Protein AF-A0A963RD62-F1 (afdb_monomer)

pLDDT: mean 92.15, std 9.02, range [56.28, 98.12]

Structure (mmCIF, N/CA/C/O backbone):
data_AF-A0A963RD62-F1
#
_entry.id   AF-A0A963RD62-F1
#
loop_
_atom_site.group_PDB
_atom_site.id
_atom_site.type_symbol
_atom_site.label_atom_id
_atom_site.label_alt_id
_atom_site.label_comp_id
_atom_site.label_asym_id
_atom_site.label_entity_id
_atom_site.label_seq_id
_atom_site.pdbx_PDB_ins_code
_atom_site.Cartn_x
_atom_site.Cartn_y
_atom_site.Cartn_z
_atom_site.occupancy
_atom_site.B_iso_or_equiv
_atom_site.auth_seq_id
_atom_site.auth_comp_id
_atom_site.auth_asym_id
_atom_site.auth_atom_id
_atom_site.pdbx_PDB_model_num
ATOM 1 N N . GLY A 1 1 ? 11.628 -5.622 -15.674 1.00 58.91 1 GLY A N 1
ATOM 2 C CA . GLY A 1 1 ? 10.593 -4.599 -15.480 1.00 58.91 1 GLY A CA 1
ATOM 3 C C . GLY A 1 1 ? 9.278 -5.286 -15.220 1.00 58.91 1 GLY A C 1
ATOM 4 O O . GLY A 1 1 ? 8.462 -5.356 -16.129 1.00 58.91 1 GLY A O 1
ATOM 5 N N . GLY A 1 2 ? 9.133 -5.874 -14.036 1.00 78.56 2 GLY A N 1
ATOM 6 C CA . GLY A 1 2 ? 7.897 -6.464 -13.536 1.00 78.56 2 GLY A CA 1
ATOM 7 C C . GLY A 1 2 ? 6.989 -5.420 -12.879 1.00 78.56 2 GLY A C 1
ATOM 8 O O . GLY A 1 2 ? 7.327 -4.236 -12.861 1.00 78.56 2 GLY A O 1
ATOM 9 N N . PRO A 1 3 ? 5.831 -5.848 -12.353 1.00 90.38 3 PRO A N 1
ATOM 10 C CA . PRO A 1 3 ? 4.849 -4.948 -11.750 1.00 90.38 3 PRO A CA 1
ATOM 11 C C . PRO A 1 3 ? 5.273 -4.399 -10.374 1.00 90.38 3 PRO A C 1
ATOM 13 O O . PRO A 1 3 ? 4.646 -3.465 -9.886 1.00 90.38 3 PRO A O 1
ATOM 16 N N . PHE A 1 4 ? 6.334 -4.950 -9.770 1.00 96.06 4 PHE A N 1
ATOM 17 C CA . PHE A 1 4 ? 6.831 -4.622 -8.427 1.00 96.06 4 PHE A CA 1
ATOM 18 C C . PHE A 1 4 ? 8.194 -3.921 -8.452 1.00 96.06 4 PHE A C 1
ATOM 20 O O . PHE A 1 4 ? 8.882 -3.908 -9.477 1.00 96.06 4 PHE A O 1
ATOM 27 N N . LEU A 1 5 ? 8.618 -3.369 -7.307 1.00 95.44 5 LEU A N 1
ATOM 28 C CA . LEU A 1 5 ? 9.827 -2.537 -7.211 1.00 95.44 5 LEU A CA 1
ATOM 29 C C . LEU A 1 5 ? 11.117 -3.265 -7.624 1.00 95.44 5 LEU A C 1
ATOM 31 O O . LEU A 1 5 ? 12.031 -2.637 -8.159 1.00 95.44 5 LEU A O 1
ATOM 35 N N . PHE A 1 6 ? 11.180 -4.580 -7.404 1.00 95.69 6 PHE A N 1
ATOM 36 C CA . PHE A 1 6 ? 12.326 -5.432 -7.738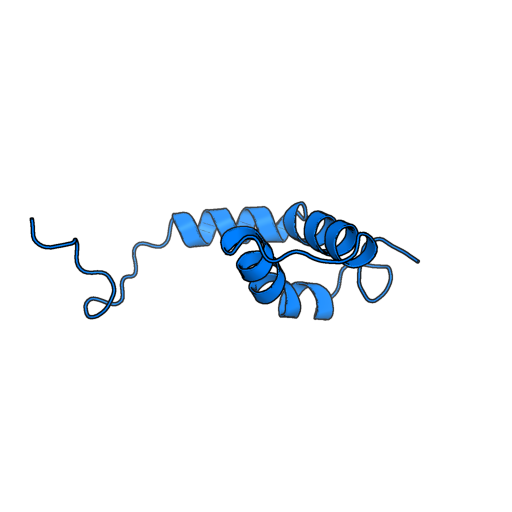 1.00 95.69 6 PHE A CA 1
ATOM 37 C C . PHE A 1 6 ? 11.920 -6.628 -8.610 1.00 95.69 6 PHE A C 1
ATOM 39 O O . PHE A 1 6 ? 12.394 -7.746 -8.417 1.00 95.69 6 PHE A O 1
ATOM 46 N N . ASP A 1 7 ? 11.041 -6.374 -9.583 1.00 91.94 7 ASP A N 1
ATOM 47 C CA . ASP A 1 7 ? 10.429 -7.337 -10.508 1.00 91.94 7 ASP A CA 1
ATOM 48 C C . ASP A 1 7 ? 9.466 -8.336 -9.844 1.00 91.94 7 ASP A C 1
ATOM 50 O O . ASP A 1 7 ? 8.300 -8.395 -10.235 1.00 91.94 7 ASP A O 1
ATOM 54 N N . ALA A 1 8 ? 9.928 -9.098 -8.851 1.00 94.81 8 ALA A N 1
ATOM 55 C CA . ALA A 1 8 ? 9.100 -9.988 -8.039 1.00 94.81 8 ALA A CA 1
ATOM 56 C C . ALA A 1 8 ? 8.614 -9.280 -6.766 1.00 94.81 8 ALA A C 1
ATOM 58 O O . ALA A 1 8 ? 9.313 -8.421 -6.229 1.00 94.81 8 ALA A O 1
ATOM 59 N N . PHE A 1 9 ? 7.439 -9.679 -6.270 1.00 95.94 9 PHE A N 1
ATOM 60 C CA . PHE A 1 9 ? 6.909 -9.177 -5.003 1.00 95.94 9 PHE A CA 1
ATOM 61 C C . PHE A 1 9 ? 7.864 -9.521 -3.857 1.00 95.94 9 PHE A C 1
ATOM 63 O O . PHE A 1 9 ? 8.321 -10.662 -3.732 1.00 95.94 9 PHE A O 1
ATOM 70 N N . CYS A 1 10 ? 8.189 -8.535 -3.028 1.00 96.69 10 CYS A N 1
ATOM 71 C CA . CYS A 1 10 ? 9.166 -8.682 -1.961 1.00 96.69 10 CYS A CA 1
ATOM 72 C C . CYS A 1 10 ? 8.867 -7.774 -0.761 1.00 96.69 10 CYS A C 1
ATOM 74 O O . CYS A 1 10 ? 7.904 -7.011 -0.728 1.00 96.69 10 CYS A O 1
ATOM 76 N N . ALA A 1 11 ? 9.744 -7.829 0.245 1.00 97.38 11 ALA A N 1
ATOM 77 C CA . ALA A 1 11 ? 9.615 -7.042 1.470 1.00 97.38 11 ALA A CA 1
ATOM 78 C C . ALA A 1 11 ? 9.520 -5.523 1.232 1.00 97.38 11 ALA A C 1
ATOM 80 O O . ALA A 1 11 ? 8.909 -4.822 2.036 1.00 97.38 11 ALA A O 1
ATOM 81 N N . ALA A 1 12 ? 10.097 -5.007 0.140 1.00 97.81 12 ALA A N 1
ATOM 82 C CA . ALA A 1 12 ? 9.980 -3.593 -0.203 1.00 97.81 12 ALA A CA 1
ATOM 83 C C . ALA A 1 12 ? 8.530 -3.203 -0.531 1.00 97.81 12 ALA A C 1
ATOM 85 O O . ALA A 1 12 ? 8.067 -2.158 -0.079 1.00 97.81 12 ALA A O 1
ATOM 86 N N . ASP A 1 13 ? 7.806 -4.053 -1.258 1.00 98.12 13 ASP A N 1
ATOM 87 C CA . ASP A 1 13 ? 6.412 -3.813 -1.634 1.00 98.12 13 ASP A CA 1
ATOM 88 C C . ASP A 1 13 ? 5.499 -3.893 -0.399 1.00 98.12 13 ASP A C 1
ATOM 90 O O . ASP A 1 13 ? 4.649 -3.027 -0.200 1.00 98.12 13 ASP A O 1
ATOM 94 N N . ILE A 1 14 ? 5.762 -4.852 0.502 1.00 97.56 14 ILE A N 1
ATOM 95 C CA . ILE A 1 14 ? 5.077 -4.977 1.804 1.00 97.56 14 ILE A CA 1
ATOM 96 C C . ILE A 1 14 ? 5.272 -3.711 2.643 1.00 97.56 14 ILE A C 1
ATOM 98 O O . ILE A 1 14 ? 4.312 -3.151 3.168 1.00 97.56 14 ILE A O 1
ATOM 102 N N . PHE A 1 15 ? 6.510 -3.219 2.741 1.00 97.75 15 PHE A N 1
ATOM 103 C CA . PHE A 1 15 ? 6.812 -1.991 3.477 1.00 97.75 15 PHE A CA 1
ATOM 104 C C . PHE A 1 15 ? 6.081 -0.771 2.894 1.00 97.75 15 PHE A C 1
ATOM 106 O O . PHE A 1 15 ? 5.692 0.133 3.635 1.00 97.75 15 PHE A O 1
ATOM 113 N N . TYR A 1 16 ? 5.873 -0.743 1.574 1.00 97.38 16 TYR A N 1
ATOM 114 C CA . TYR A 1 16 ? 5.179 0.343 0.884 1.00 97.38 16 TYR A CA 1
ATOM 115 C C . TYR A 1 16 ? 3.655 0.185 0.814 1.00 97.38 16 TYR A C 1
ATOM 117 O O . TYR A 1 16 ? 2.985 1.174 0.509 1.00 97.38 16 TYR A O 1
ATOM 125 N N . ALA A 1 17 ? 3.079 -0.975 1.137 1.00 97.81 17 ALA A N 1
ATOM 126 C CA . ALA A 1 17 ? 1.630 -1.191 1.108 1.00 97.81 17 ALA A CA 1
ATOM 127 C C . ALA A 1 17 ? 0.824 -0.136 1.910 1.00 97.81 17 ALA A C 1
ATOM 129 O O . ALA A 1 17 ? -0.143 0.409 1.370 1.00 97.81 17 ALA A O 1
ATOM 130 N N . PRO A 1 18 ? 1.248 0.303 3.118 1.00 97.31 18 PRO A N 1
ATOM 131 C CA . PRO A 1 18 ? 0.574 1.391 3.837 1.00 97.31 18 PRO A CA 1
ATOM 132 C C . PRO A 1 18 ? 0.728 2.780 3.191 1.00 97.31 18 PRO A C 1
ATOM 134 O O . PRO A 1 18 ? 0.014 3.721 3.541 1.00 97.31 18 PRO A O 1
ATOM 137 N N . VAL A 1 19 ? 1.711 2.977 2.310 1.00 97.31 19 VAL A N 1
ATOM 138 C CA . VAL A 1 19 ? 1.849 4.216 1.525 1.00 97.31 19 VAL A CA 1
ATOM 139 C C . VAL A 1 19 ? 0.885 4.167 0.346 1.00 97.31 19 VAL A C 1
ATOM 141 O O . VAL A 1 19 ? 0.151 5.128 0.126 1.00 97.31 19 VAL A O 1
ATOM 144 N N . VAL A 1 20 ? 0.832 3.030 -0.355 1.00 97.38 20 VAL A N 1
ATOM 145 C CA . VAL A 1 20 ? -0.129 2.773 -1.437 1.00 97.38 20 VAL A CA 1
ATOM 146 C C . VAL A 1 20 ? -1.560 3.008 -0.950 1.00 97.38 20 VAL A C 1
ATOM 148 O O . VAL A 1 20 ? -2.292 3.767 -1.586 1.00 97.38 20 VAL A O 1
ATOM 151 N N . SER A 1 21 ? -1.932 2.453 0.212 1.00 96.94 21 SER A N 1
ATOM 152 C CA . SER A 1 21 ? -3.279 2.620 0.771 1.00 96.94 21 SER A CA 1
ATOM 153 C C . SER A 1 21 ? -3.652 4.091 0.976 1.00 96.94 21 SER A C 1
ATOM 155 O O . SER A 1 21 ? -4.727 4.504 0.557 1.00 96.94 21 SER A O 1
ATOM 157 N N . ARG A 1 22 ? -2.750 4.920 1.521 1.00 97.12 22 ARG A N 1
ATOM 158 C CA . ARG A 1 22 ? -2.989 6.364 1.721 1.00 97.12 22 ARG A CA 1
ATOM 159 C C . ARG A 1 22 ? -3.149 7.129 0.415 1.00 97.12 22 ARG A C 1
ATOM 161 O O . ARG A 1 22 ? -3.979 8.027 0.331 1.00 97.12 22 ARG A O 1
ATOM 168 N N . PHE A 1 23 ? -2.356 6.804 -0.602 1.00 97.19 23 PHE A N 1
ATOM 169 C CA . PHE A 1 23 ? -2.491 7.461 -1.902 1.00 97.19 23 PHE A CA 1
ATOM 170 C C . PHE A 1 23 ? -3.843 7.143 -2.550 1.00 97.19 23 PHE A C 1
ATOM 172 O O . PHE A 1 23 ? -4.458 8.041 -3.126 1.00 97.19 23 PHE A O 1
ATOM 179 N N . LEU A 1 24 ? -4.322 5.902 -2.407 1.00 94.56 24 LEU A N 1
ATOM 180 C CA . LEU A 1 24 ? -5.640 5.485 -2.886 1.00 94.56 24 LEU A CA 1
ATOM 181 C C . LEU A 1 24 ? -6.773 6.148 -2.094 1.00 94.56 24 LEU A C 1
ATOM 183 O O . LEU A 1 24 ? -7.663 6.745 -2.696 1.00 94.56 24 LEU A O 1
ATOM 187 N N . THR A 1 25 ? -6.734 6.101 -0.760 1.00 94.06 25 THR A N 1
ATOM 188 C CA . THR A 1 25 ? -7.818 6.627 0.087 1.00 94.06 25 THR A CA 1
ATOM 189 C C . THR A 1 25 ? -7.902 8.151 0.071 1.00 94.06 25 THR A C 1
ATOM 191 O O . THR A 1 25 ? -8.998 8.700 0.157 1.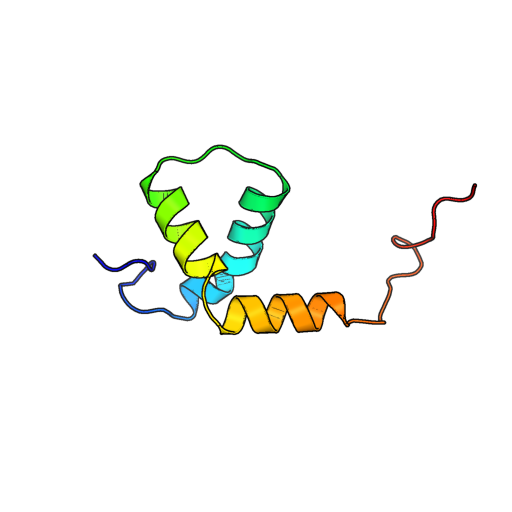00 94.06 25 THR A O 1
ATOM 194 N N . TYR A 1 26 ? -6.777 8.853 -0.083 1.00 96.38 26 TYR A N 1
ATOM 195 C CA . TYR A 1 26 ? -6.757 10.318 -0.169 1.00 96.38 26 TYR A CA 1
ATOM 196 C C . TYR A 1 26 ? -6.902 10.846 -1.604 1.00 96.38 26 TYR A C 1
ATOM 198 O O . TYR A 1 26 ? -6.987 12.058 -1.796 1.00 96.38 26 TYR A O 1
ATOM 206 N N . GLY A 1 27 ? -6.926 9.969 -2.615 1.00 94.19 27 GLY A N 1
ATOM 207 C CA . GLY A 1 27 ? -7.091 10.357 -4.018 1.00 94.19 27 GLY A CA 1
ATOM 208 C C . GLY A 1 27 ? -5.929 11.191 -4.569 1.00 94.19 27 GLY A C 1
ATOM 209 O O . GLY A 1 27 ? -6.146 12.114 -5.357 1.00 94.19 27 GLY A O 1
ATOM 210 N N . ILE A 1 28 ? -4.696 10.904 -4.142 1.00 95.88 28 ILE A N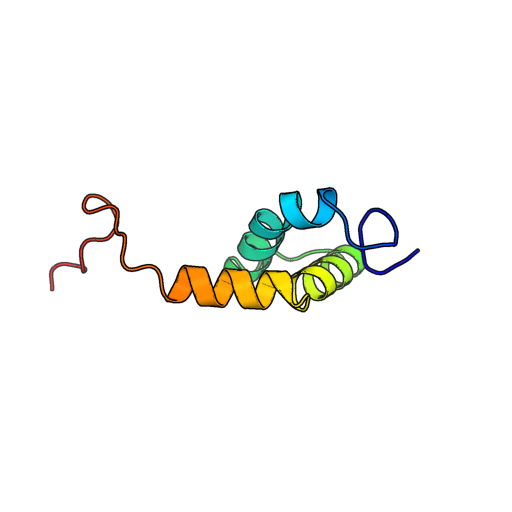 1
ATOM 211 C CA . ILE A 1 28 ? -3.513 11.665 -4.561 1.00 95.88 28 ILE A CA 1
ATOM 212 C C . ILE A 1 28 ? -3.152 11.299 -6.011 1.00 95.88 28 ILE A C 1
ATOM 214 O O . ILE A 1 28 ? -2.903 10.126 -6.294 1.00 95.88 28 ILE A O 1
ATOM 218 N N . PRO A 1 29 ? -3.081 12.269 -6.944 1.00 95.50 29 PRO A N 1
ATOM 219 C CA . PRO A 1 29 ? -2.737 11.981 -8.330 1.00 95.50 29 PRO A CA 1
ATOM 220 C C . PRO A 1 29 ? -1.271 11.556 -8.457 1.00 95.50 29 PRO A C 1
ATOM 222 O O . PRO A 1 29 ? -0.372 12.172 -7.881 1.00 95.50 29 PRO A O 1
ATOM 225 N N . VAL A 1 30 ? -1.026 10.525 -9.266 1.00 96.56 30 VAL A N 1
ATOM 226 C CA . VAL A 1 30 ? 0.306 9.959 -9.508 1.00 96.56 30 VAL A CA 1
ATOM 227 C C . VAL A 1 30 ? 0.554 9.735 -11.001 1.00 96.56 30 VAL A C 1
ATOM 229 O O . VAL A 1 30 ? -0.394 9.543 -11.766 1.00 96.56 30 VAL A O 1
ATOM 232 N N . PRO A 1 31 ? 1.819 9.747 -11.455 1.00 97.06 31 PRO A N 1
ATOM 233 C CA . PRO A 1 31 ? 2.150 9.342 -12.816 1.00 97.06 31 PRO A CA 1
ATOM 234 C C . PRO A 1 31 ? 1.775 7.872 -13.067 1.00 97.06 31 PRO A C 1
ATOM 236 O O . PRO A 1 31 ? 1.808 7.044 -12.158 1.00 97.06 31 PRO A O 1
ATOM 239 N N . GLY A 1 32 ? 1.462 7.528 -14.321 1.00 94.88 32 GLY A N 1
ATOM 240 C CA . GLY A 1 32 ? 0.879 6.224 -14.675 1.00 94.88 32 GLY A CA 1
ATOM 241 C C . GLY A 1 32 ? 1.696 4.999 -14.247 1.00 94.88 32 GLY A C 1
ATOM 242 O O . GLY A 1 32 ? 1.112 3.994 -13.859 1.00 94.88 32 GLY A O 1
ATOM 243 N N . PHE A 1 33 ? 3.033 5.083 -14.237 1.00 93.81 33 PHE A N 1
ATOM 244 C CA . PHE A 1 33 ? 3.880 3.980 -13.761 1.00 93.81 33 PHE A CA 1
ATOM 245 C C . PHE A 1 33 ? 3.692 3.707 -12.261 1.00 93.81 33 PHE A C 1
ATOM 247 O O . PHE A 1 33 ? 3.688 2.555 -11.840 1.00 93.81 33 PHE A O 1
ATOM 254 N N . ALA A 1 34 ? 3.507 4.760 -11.460 1.00 95.56 34 ALA A N 1
ATOM 255 C CA . ALA A 1 34 ? 3.265 4.630 -10.031 1.00 95.56 34 ALA A CA 1
ATOM 256 C C . ALA A 1 34 ? 1.853 4.094 -9.779 1.00 95.56 34 ALA A C 1
ATOM 258 O O . ALA A 1 34 ? 1.684 3.234 -8.924 1.00 95.56 34 ALA A O 1
ATOM 259 N N . GLY A 1 35 ? 0.867 4.522 -10.577 1.00 96.50 35 GLY A N 1
ATOM 260 C CA . GLY A 1 35 ? -0.485 3.959 -10.539 1.00 96.50 35 GLY A CA 1
ATOM 261 C C . GLY A 1 35 ? -0.511 2.457 -10.841 1.00 96.50 35 GLY A C 1
ATOM 262 O O . GLY A 1 35 ? -1.139 1.704 -10.106 1.00 96.50 35 GLY A O 1
ATOM 263 N N . ALA A 1 36 ? 0.227 2.008 -11.861 1.00 96.31 36 ALA A N 1
ATOM 264 C CA . ALA A 1 36 ? 0.331 0.587 -12.200 1.00 96.31 36 ALA A CA 1
ATOM 265 C C . ALA A 1 36 ? 0.969 -0.243 -11.069 1.00 96.31 36 ALA A C 1
ATOM 267 O O . ALA A 1 36 ? 0.469 -1.313 -10.736 1.00 96.31 36 ALA A O 1
ATOM 268 N N . TYR A 1 37 ? 2.032 0.273 -10.445 1.00 97.19 37 TYR A N 1
ATOM 269 C CA . TYR A 1 37 ? 2.643 -0.349 -9.267 1.00 97.19 37 TYR A CA 1
ATOM 270 C C . TYR A 1 37 ? 1.669 -0.418 -8.079 1.00 97.19 37 TYR A C 1
ATOM 272 O O . TYR A 1 37 ? 1.494 -1.472 -7.473 1.00 97.19 37 TYR A O 1
ATOM 280 N N . MET A 1 38 ? 0.999 0.694 -7.767 1.00 97.62 38 MET A N 1
ATOM 281 C CA . MET A 1 38 ? 0.016 0.767 -6.684 1.00 97.62 38 MET A CA 1
ATOM 282 C C . MET A 1 38 ? -1.123 -0.234 -6.882 1.00 97.62 38 MET A C 1
ATOM 284 O O . MET A 1 38 ? -1.507 -0.903 -5.929 1.00 97.62 38 MET A O 1
ATOM 288 N N . GLN A 1 39 ? -1.632 -0.364 -8.110 1.00 96.50 39 GLN A N 1
ATOM 289 C CA . GLN A 1 39 ? -2.656 -1.349 -8.443 1.00 96.50 39 GLN A CA 1
ATOM 290 C C . GLN A 1 39 ? -2.146 -2.781 -8.237 1.00 96.50 39 GLN A C 1
ATOM 292 O O . GLN A 1 39 ? -2.830 -3.574 -7.599 1.00 96.50 39 GLN A O 1
ATOM 297 N N . ALA A 1 40 ? -0.928 -3.097 -8.688 1.00 97.38 40 ALA A N 1
ATOM 298 C CA . ALA A 1 40 ? -0.344 -4.424 -8.503 1.00 97.38 40 ALA A CA 1
ATOM 299 C C . ALA A 1 40 ? -0.164 -4.805 -7.023 1.00 97.38 40 ALA A C 1
ATOM 301 O O . ALA A 1 40 ? -0.380 -5.957 -6.657 1.00 97.38 40 ALA A O 1
ATOM 302 N N . VAL A 1 41 ? 0.218 -3.851 -6.164 1.00 97.81 41 VAL A N 1
ATOM 303 C CA . VAL A 1 41 ? 0.284 -4.074 -4.707 1.00 97.81 41 VAL A CA 1
ATOM 304 C C . VAL A 1 41 ? -1.116 -4.243 -4.114 1.00 97.81 41 VAL A C 1
ATOM 306 O O . VAL A 1 41 ? -1.317 -5.125 -3.286 1.00 97.81 41 VAL A O 1
ATOM 309 N N . TRP A 1 42 ? -2.083 -3.425 -4.543 1.00 97.12 42 TRP A N 1
ATOM 310 C CA . TRP A 1 42 ? -3.458 -3.459 -4.034 1.00 97.12 42 TRP A CA 1
ATOM 311 C C . TRP A 1 42 ? -4.195 -4.762 -4.366 1.00 97.12 42 TRP A C 1
ATOM 313 O O . TRP A 1 42 ? -4.984 -5.246 -3.561 1.00 97.12 42 TRP A O 1
ATOM 323 N N . GLU A 1 43 ? -3.921 -5.340 -5.535 1.00 96.50 43 GLU A N 1
ATOM 324 C CA . GLU A 1 43 ? -4.531 -6.586 -6.017 1.00 96.50 43 GLU A CA 1
ATOM 325 C C . GLU A 1 43 ? -3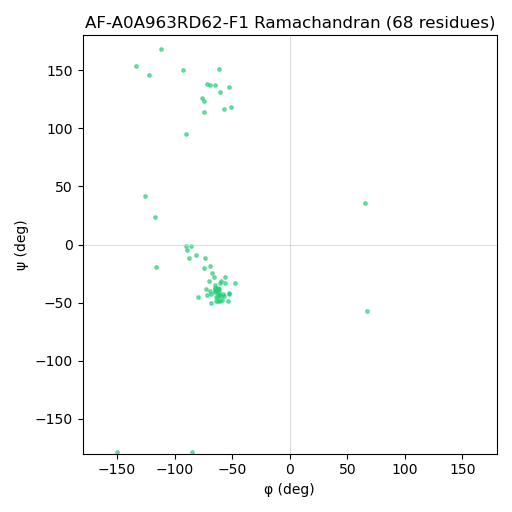.813 -7.857 -5.522 1.00 96.50 43 GLU A C 1
ATOM 327 O O . GLU A 1 43 ? -4.237 -8.962 -5.853 1.00 96.50 43 GLU A O 1
ATOM 332 N N . HIS A 1 44 ? -2.729 -7.740 -4.746 1.00 97.56 44 HIS A N 1
ATOM 333 C CA . HIS A 1 44 ? -2.000 -8.901 -4.232 1.00 97.56 44 HIS A CA 1
ATOM 334 C C . HIS A 1 44 ? -2.798 -9.626 -3.133 1.00 97.56 44 HIS A C 1
ATOM 336 O O . HIS A 1 44 ? -3.317 -8.982 -2.223 1.00 97.56 44 HIS A O 1
ATOM 342 N N . ASP A 1 45 ? -2.819 -10.965 -3.145 1.00 97.88 45 ASP A N 1
ATOM 343 C CA . ASP A 1 45 ? -3.610 -11.779 -2.201 1.00 97.88 45 ASP A CA 1
ATOM 344 C C . ASP A 1 45 ? -3.345 -11.420 -0.727 1.00 97.88 45 ASP A C 1
ATOM 346 O O . ASP A 1 45 ? -4.276 -11.254 0.054 1.00 97.88 45 ASP A O 1
ATOM 350 N N . TRP A 1 46 ? -2.077 -11.211 -0.353 1.00 96.88 46 TRP A N 1
ATOM 351 C CA . TRP A 1 46 ? -1.713 -10.800 1.015 1.00 96.88 46 TRP A CA 1
ATOM 352 C C . TRP A 1 46 ? -2.225 -9.407 1.398 1.00 96.88 46 TRP A C 1
ATOM 354 O O . TRP A 1 46 ? -2.449 -9.145 2.574 1.00 96.88 46 TRP A O 1
ATOM 364 N N . MET A 1 47 ? -2.402 -8.502 0.431 1.00 97.00 47 MET A N 1
ATOM 365 C CA . MET A 1 47 ? -3.011 -7.199 0.696 1.00 97.00 47 MET A CA 1
ATOM 366 C C . MET A 1 47 ? -4.508 -7.364 0.966 1.00 97.00 47 MET A C 1
ATOM 368 O O . MET A 1 47 ? -5.019 -6.768 1.908 1.00 97.00 47 MET A O 1
ATOM 372 N N . ALA A 1 48 ? -5.197 -8.195 0.178 1.00 96.50 48 ALA A N 1
ATOM 373 C CA . ALA A 1 48 ? -6.611 -8.496 0.390 1.00 96.50 48 ALA A CA 1
ATOM 374 C C . ALA A 1 48 ? -6.856 -9.170 1.752 1.00 96.50 48 ALA A C 1
ATOM 376 O O . ALA A 1 48 ? -7.777 -8.777 2.466 1.00 96.50 48 ALA A O 1
ATOM 377 N N . GLU A 1 49 ? -6.006 -10.129 2.135 1.00 97.56 49 GLU A N 1
ATOM 378 C CA . GLU A 1 49 ? -6.034 -10.766 3.458 1.00 97.56 49 GLU A CA 1
ATOM 379 C C . GLU A 1 49 ? -5.805 -9.740 4.575 1.00 97.56 49 GLU A C 1
ATOM 381 O O . GLU A 1 49 ? -6.611 -9.651 5.497 1.00 97.56 49 GLU A O 1
ATOM 386 N N . TRP A 1 50 ? -4.781 -8.890 4.449 1.00 95.56 50 TRP A N 1
ATOM 387 C CA . TRP A 1 50 ? -4.487 -7.865 5.450 1.00 95.56 50 TRP A CA 1
ATOM 388 C C . TRP A 1 50 ? -5.618 -6.834 5.613 1.00 95.56 50 TRP A C 1
ATOM 390 O O . TRP A 1 50 ? -5.904 -6.418 6.735 1.00 95.56 50 TRP A O 1
ATOM 400 N N . ILE A 1 51 ? -6.296 -6.440 4.525 1.00 95.12 51 ILE A N 1
ATOM 401 C CA . ILE A 1 51 ? -7.484 -5.566 4.592 1.00 95.12 51 ILE A CA 1
ATOM 402 C C . ILE A 1 51 ? -8.614 -6.267 5.344 1.00 95.12 51 ILE A C 1
ATOM 404 O O . ILE A 1 51 ? -9.196 -5.669 6.242 1.00 95.12 51 ILE A O 1
ATOM 408 N N . ALA A 1 52 ? -8.911 -7.522 4.998 1.00 96.31 52 ALA A N 1
ATOM 409 C CA . ALA A 1 52 ? -9.988 -8.272 5.634 1.00 96.31 52 ALA A CA 1
ATOM 410 C C . ALA A 1 52 ? -9.743 -8.461 7.141 1.00 96.31 52 ALA A C 1
ATOM 412 O O . ALA A 1 52 ? -10.669 -8.317 7.938 1.00 96.31 52 ALA A O 1
ATOM 413 N N . GLU A 1 53 ? -8.499 -8.739 7.542 1.00 95.81 53 GLU A N 1
ATOM 414 C CA . GLU A 1 53 ? -8.123 -8.828 8.954 1.00 95.81 53 GLU A CA 1
ATOM 415 C C . GLU A 1 53 ? -8.282 -7.482 9.670 1.00 95.81 53 GLU A C 1
ATOM 417 O O . GLU A 1 53 ? -8.886 -7.440 10.741 1.00 95.81 53 GLU A O 1
ATOM 422 N N . ALA A 1 54 ? -7.820 -6.386 9.061 1.00 92.19 54 ALA A N 1
ATOM 423 C CA . ALA A 1 54 ? -7.964 -5.041 9.616 1.00 92.19 54 ALA A CA 1
ATOM 424 C C . ALA A 1 54 ? -9.438 -4.615 9.758 1.00 92.19 54 ALA A C 1
ATOM 426 O O . ALA A 1 54 ? -9.806 -3.993 10.749 1.00 92.19 54 ALA A O 1
ATOM 427 N N . GLU A 1 55 ? -10.305 -4.967 8.803 1.00 92.00 55 GLU A N 1
ATOM 428 C CA . GLU A 1 55 ? -11.752 -4.711 8.889 1.00 92.00 55 GLU A CA 1
ATOM 429 C C . GLU A 1 55 ? -12.443 -5.538 9.984 1.00 92.00 55 GLU A C 1
ATOM 431 O O . GLU A 1 55 ? -13.498 -5.143 10.481 1.00 92.00 55 GLU A O 1
ATOM 436 N N . SER A 1 56 ? -11.861 -6.681 10.358 1.00 94.69 56 SER A N 1
ATOM 437 C CA . SER A 1 56 ? -12.356 -7.554 11.428 1.00 94.69 56 SER A CA 1
ATOM 438 C C . SER A 1 56 ? -11.788 -7.230 12.814 1.00 94.69 56 SER A C 1
ATOM 440 O O . SER A 1 56 ? -12.121 -7.913 13.783 1.00 94.69 56 SER A O 1
ATOM 442 N N . GLU A 1 57 ? -10.907 -6.233 12.922 1.00 90.38 57 GLU A N 1
ATOM 443 C CA . GLU A 1 57 ? -10.239 -5.894 14.174 1.00 90.38 57 GLU A CA 1
ATOM 444 C C . GLU A 1 57 ? -11.199 -5.177 15.140 1.00 90.38 57 GLU A C 1
ATOM 446 O O . GLU A 1 57 ? -11.628 -4.051 14.907 1.00 90.38 57 GLU A O 1
ATOM 451 N N . ASP A 1 58 ? -11.511 -5.832 16.263 1.00 88.81 58 ASP A N 1
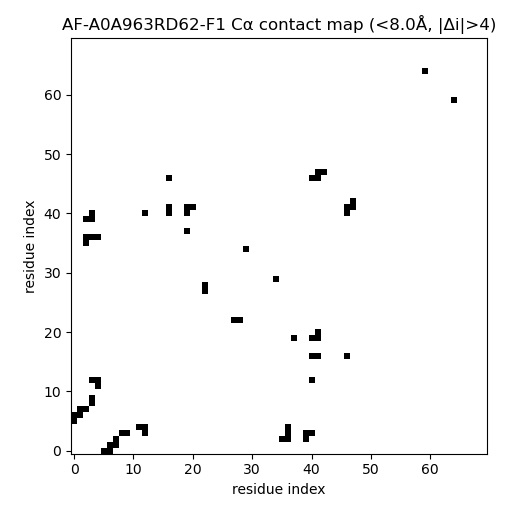ATOM 452 C CA . ASP A 1 58 ? -12.369 -5.276 17.324 1.00 88.81 58 ASP A CA 1
ATOM 453 C C . ASP A 1 58 ? -11.620 -4.326 18.282 1.00 88.81 58 ASP A C 1
ATOM 455 O O . ASP A 1 58 ? -12.223 -3.714 19.171 1.00 88.81 58 ASP A O 1
ATOM 459 N N . TRP A 1 59 ? -10.289 -4.251 18.184 1.00 88.75 59 TRP A N 1
ATOM 460 C CA . TRP A 1 59 ? -9.486 -3.408 19.063 1.00 88.75 59 TRP A CA 1
ATOM 461 C C . TRP A 1 59 ? -9.605 -1.943 18.647 1.00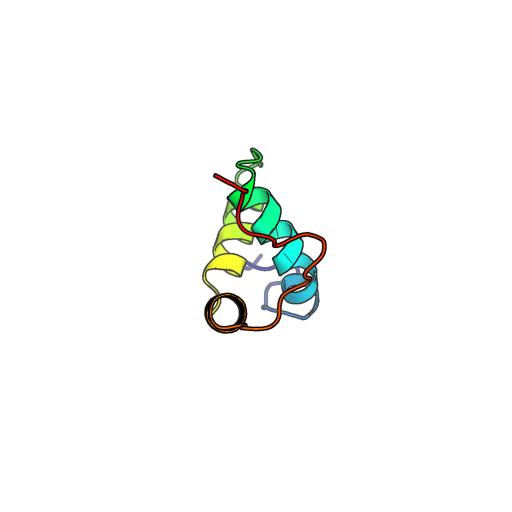 88.75 5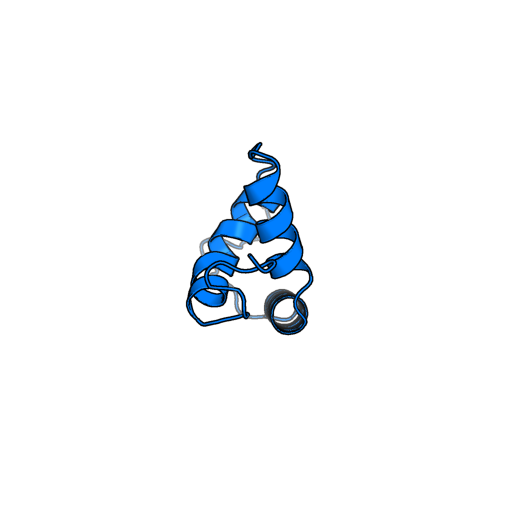9 TRP A C 1
ATOM 463 O O . TRP A 1 59 ? -9.332 -1.590 17.507 1.00 88.75 59 TRP A O 1
ATOM 473 N N . VAL A 1 60 ? -9.972 -1.087 19.601 1.00 86.12 60 VAL A N 1
ATOM 474 C CA . VAL A 1 60 ? -10.170 0.347 19.371 1.00 86.12 60 VAL A CA 1
ATOM 475 C C . VAL A 1 60 ? -9.269 1.175 20.271 1.00 86.12 60 VAL A C 1
ATOM 477 O O . VAL A 1 60 ? -9.039 0.838 21.439 1.00 86.12 60 VAL A O 1
ATOM 480 N N . ILE A 1 61 ? -8.810 2.320 19.769 1.00 87.94 61 ILE A N 1
ATOM 481 C CA . ILE A 1 61 ? -8.181 3.335 20.612 1.00 87.94 61 ILE A CA 1
ATOM 482 C C . ILE A 1 61 ? -9.268 4.291 21.107 1.00 87.94 61 ILE A C 1
ATOM 484 O O . ILE A 1 61 ? -9.595 5.278 20.448 1.00 87.94 61 ILE A O 1
ATOM 488 N N . GLU A 1 62 ? -9.796 4.034 22.310 1.00 86.44 62 GLU 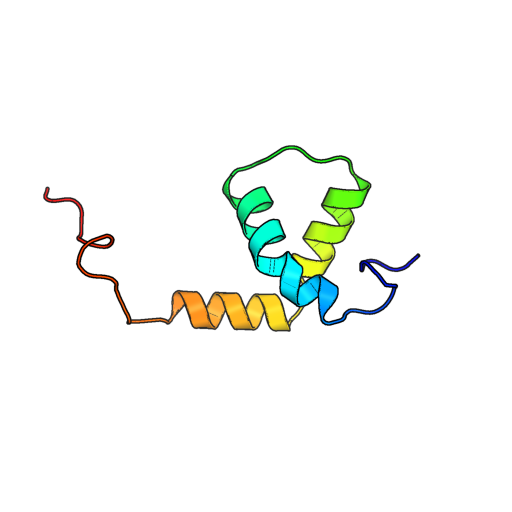A N 1
ATOM 489 C CA . GLU A 1 62 ? -10.952 4.747 22.890 1.00 86.44 62 GLU A CA 1
ATOM 490 C C . GLU A 1 62 ? -10.880 6.280 22.791 1.00 86.44 62 GLU A C 1
ATOM 492 O O . GLU A 1 62 ? -11.906 6.938 22.657 1.00 86.44 62 GLU A O 1
ATOM 497 N N . GLN A 1 63 ? -9.687 6.874 22.864 1.00 86.44 63 GLN A N 1
ATOM 498 C CA . GLN A 1 63 ? -9.513 8.330 22.802 1.00 86.44 63 GLN A CA 1
ATOM 499 C C . GLN A 1 63 ? -9.696 8.932 21.393 1.00 86.44 63 GLN A C 1
ATOM 501 O O . GLN A 1 63 ? -9.904 10.139 21.282 1.00 86.44 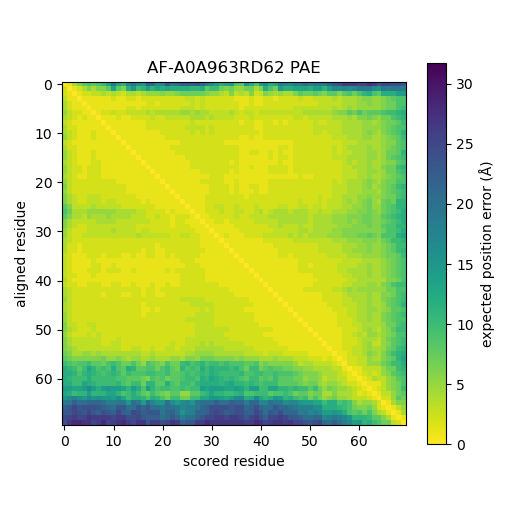63 GLN A O 1
ATOM 506 N N . TYR A 1 64 ? -9.582 8.130 20.328 1.00 85.06 64 TYR A N 1
ATOM 507 C CA . TYR A 1 64 ? -9.631 8.580 18.927 1.00 85.06 64 TYR A CA 1
ATOM 508 C C . TYR A 1 64 ? -10.819 8.015 18.144 1.00 85.06 64 TYR A C 1
ATOM 510 O O . TYR A 1 64 ? -11.187 8.581 17.118 1.00 85.06 64 TYR A O 1
ATOM 518 N N . GLU A 1 65 ? -11.426 6.934 18.630 1.00 82.12 65 GLU A N 1
ATOM 519 C CA . GLU A 1 65 ? -12.436 6.158 17.900 1.00 82.12 65 GLU A CA 1
ATOM 520 C C . GLU A 1 65 ? -13.808 6.178 18.592 1.00 82.12 65 GLU A C 1
ATOM 522 O O . GLU A 1 65 ? -14.639 5.292 18.394 1.00 82.12 65 GLU A O 1
ATOM 527 N N . GLN A 1 66 ? -14.081 7.203 19.408 1.00 76.44 66 GLN A N 1
ATOM 528 C CA . GLN A 1 66 ? -15.425 7.379 19.958 1.00 76.44 66 GLN A CA 1
ATOM 529 C C . GLN A 1 66 ? -16.428 7.666 18.834 1.00 76.44 66 GLN A C 1
ATOM 531 O O . GLN A 1 66 ? -16.147 8.500 17.965 1.00 76.44 66 GLN A O 1
ATOM 536 N N . PRO A 1 67 ? -17.625 7.054 18.869 1.00 69.19 67 PRO A N 1
ATOM 537 C CA . PRO A 1 67 ? -18.718 7.473 18.008 1.00 69.19 67 PRO A CA 1
ATOM 538 C C . PRO A 1 67 ? -18.938 8.977 18.179 1.00 69.19 67 PRO A C 1
ATOM 540 O O . PRO A 1 67 ? -18.941 9.472 19.309 1.00 69.19 67 PRO A O 1
ATOM 543 N N . LEU A 1 68 ? -19.119 9.706 17.072 1.00 67.56 68 LEU A N 1
ATOM 544 C CA . LEU A 1 68 ? -19.503 11.116 17.132 1.00 67.56 68 LEU A CA 1
ATOM 545 C C . LEU A 1 68 ? -20.719 11.232 18.056 1.00 67.56 68 LEU A C 1
ATOM 547 O O . LEU A 1 68 ? -21.754 10.619 17.788 1.00 67.56 68 LEU A O 1
ATOM 551 N N . ALA A 1 69 ? -20.577 11.975 19.156 1.00 71.06 69 ALA A N 1
ATOM 552 C CA . ALA A 1 69 ? -21.708 12.287 20.014 1.00 71.06 69 ALA A CA 1
ATOM 553 C C . ALA A 1 69 ? -22.762 12.988 19.144 1.00 71.06 69 ALA A C 1
ATOM 555 O O . ALA A 1 69 ? -22.472 14.026 18.544 1.00 71.06 69 ALA A O 1
ATOM 556 N N . GLY A 1 70 ? -23.927 12.349 19.007 1.00 56.28 70 GLY A N 1
ATOM 557 C CA . GLY A 1 70 ? -25.073 12.887 18.272 1.00 56.28 70 GLY A CA 1
ATOM 558 C C . GLY A 1 70 ? -25.657 14.136 18.914 1.00 56.28 70 GLY A C 1
ATOM 559 O O . GLY A 1 70 ? -25.423 14.356 20.125 1.00 56.28 70 GLY A O 1
#

Sequence (70 aa):
GGPFLFDAFCAADIFYAPVVSRFLTYGIPVPGFAGAYMQAVWEHDWMAEWIAEAESEDWVIEQYEQPLAG

Solvent-accessible surface area (backbone atoms only — not comparable to full-atom values): 4420 Å² total; per-residue (Å²): 136,45,65,37,97,73,42,53,88,48,72,69,53,63,70,41,44,72,54,44,51,50,38,63,77,70,65,58,90,70,60,68,72,56,47,52,32,41,49,50,54,61,72,30,70,70,45,51,51,51,50,55,51,59,75,65,56,84,80,73,58,72,92,80,65,60,76,80,84,126

Nearest PDB structures (foldseek):
  5oao-assembly1_A  TM=4.464E-01  e=9.935E+00  Arabidopsis thaliana

Secondary structure (DSSP, 8-state):
--SBTBBB--HHHHHHHHHHHHHHHTT----HHHHHHHHHHHTSHHHHHHHHHHHT-----TTT-PPPP-

Foldseek 3Di:
DALEPVNDDDPVLVVCLVVLVCCVVVVPDDPPSVVSSSVVSCPDPVNVVVVVVVVVDPDDDCVPPDDPDD

Mean predicted aligned error: 4.88 Å

Radius of gyration: 15.18 Å; Cα contacts (8 Å, |Δi|>4): 33; chains: 1; bounding box: 37×25×38 Å